Protein AF-M0KP26-F1 (afdb_monomer)

Radius of gyration: 13.58 Å; Cα contacts (8 Å, |Δi|>4): 25; chains: 1; bounding box: 39×32×20 Å

Structure (mmCIF, N/CA/C/O backbone):
data_AF-M0KP26-F1
#
_entry.id   AF-M0KP26-F1
#
loop_
_atom_site.group_PDB
_atom_site.id
_atom_site.type_symbol
_atom_site.label_atom_id
_atom_site.label_alt_id
_atom_site.label_comp_id
_atom_site.label_asym_id
_atom_site.label_entity_id
_atom_site.label_seq_id
_atom_site.pdbx_PDB_ins_code
_atom_site.Cartn_x
_atom_site.Cartn_y
_atom_site.Cartn_z
_atom_site.occupancy
_atom_site.B_iso_or_equiv
_atom_site.auth_seq_id
_atom_site.auth_comp_id
_atom_site.auth_asym_id
_atom_site.auth_atom_id
_atom_site.pdbx_PDB_model_num
ATOM 1 N N . MET A 1 1 ?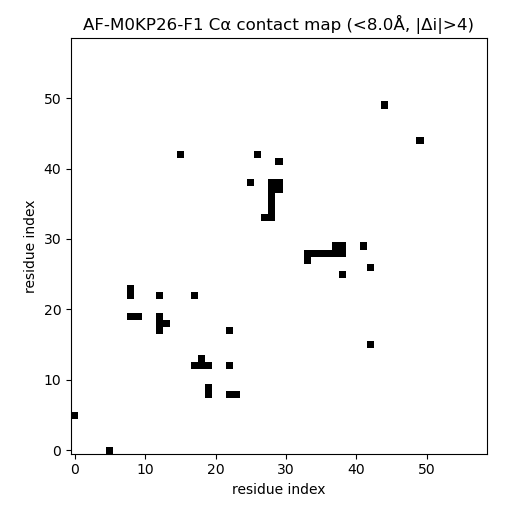 14.785 -5.843 -7.341 1.00 62.81 1 MET A N 1
ATOM 2 C CA . MET A 1 1 ? 13.780 -4.764 -7.392 1.00 62.81 1 MET A CA 1
ATOM 3 C C . MET A 1 1 ? 14.444 -3.602 -8.089 1.00 62.81 1 MET A C 1
ATOM 5 O O . MET A 1 1 ? 15.496 -3.181 -7.617 1.00 62.81 1 MET A O 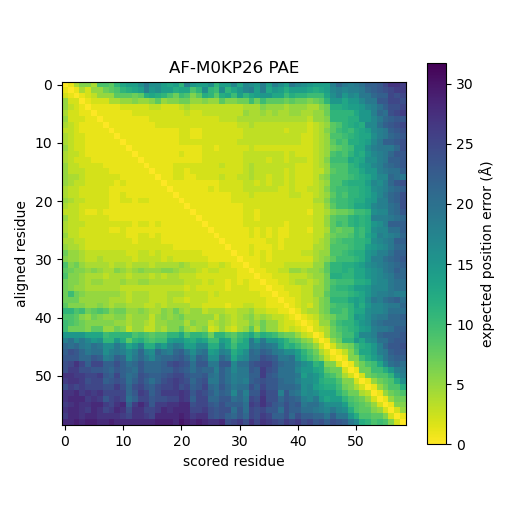1
ATOM 9 N N . GLU A 1 2 ? 13.902 -3.179 -9.227 1.00 77.25 2 GLU A N 1
ATOM 10 C CA . GLU A 1 2 ? 14.485 -2.073 -9.989 1.00 77.25 2 GLU A CA 1
ATOM 11 C C . GLU A 1 2 ? 14.461 -0.771 -9.168 1.00 77.25 2 GLU A C 1
ATOM 13 O O . GLU A 1 2 ? 13.540 -0.578 -8.364 1.00 77.25 2 GLU A O 1
ATOM 18 N N . PRO A 1 3 ? 15.440 0.134 -9.350 1.00 80.81 3 PRO A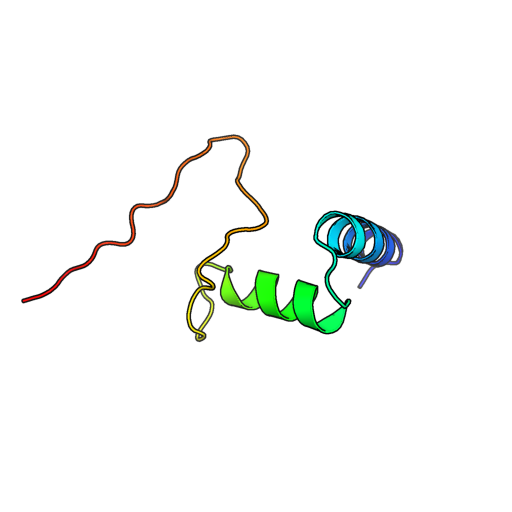 N 1
ATOM 19 C CA . PRO A 1 3 ? 15.488 1.412 -8.640 1.00 80.81 3 PRO A CA 1
ATOM 20 C C . PRO A 1 3 ? 14.221 2.264 -8.797 1.00 80.81 3 PRO A C 1
ATOM 22 O O . PRO A 1 3 ? 13.856 2.974 -7.865 1.00 80.81 3 PRO A O 1
ATOM 25 N N . SER A 1 4 ? 13.534 2.167 -9.940 1.00 85.25 4 SER A N 1
ATOM 26 C CA . SER A 1 4 ? 12.261 2.856 -10.189 1.00 85.25 4 SER A CA 1
ATOM 27 C C . SER A 1 4 ? 11.144 2.348 -9.277 1.00 85.25 4 SER A C 1
ATOM 29 O O . SER A 1 4 ? 10.548 3.130 -8.548 1.00 85.25 4 SER A O 1
ATOM 31 N N . MET A 1 5 ? 10.954 1.030 -9.199 1.00 89.38 5 MET A N 1
ATOM 32 C CA . MET A 1 5 ? 9.937 0.412 -8.339 1.00 89.38 5 MET A CA 1
ATOM 33 C C . MET A 1 5 ? 10.158 0.733 -6.852 1.00 89.38 5 MET A C 1
ATOM 35 O O . MET A 1 5 ? 9.210 0.843 -6.077 1.00 89.38 5 MET A O 1
ATOM 39 N N . LEU A 1 6 ? 11.416 0.901 -6.433 1.00 91.81 6 LEU A N 1
ATOM 40 C CA . LEU A 1 6 ? 11.740 1.346 -5.076 1.00 91.81 6 LEU A CA 1
ATOM 41 C C . LEU A 1 6 ? 11.253 2.771 -4.792 1.00 91.81 6 LEU A C 1
ATOM 43 O O . LEU A 1 6 ? 10.813 3.033 -3.672 1.00 91.81 6 LEU A O 1
ATOM 47 N N . ALA A 1 7 ? 11.350 3.671 -5.773 1.00 93.31 7 ALA A N 1
ATOM 48 C CA . ALA A 1 7 ? 10.852 5.036 -5.657 1.00 93.31 7 ALA A CA 1
ATOM 49 C C . ALA A 1 7 ? 9.318 5.061 -5.594 1.00 93.31 7 ALA A C 1
ATOM 51 O O . ALA A 1 7 ? 8.772 5.730 -4.720 1.00 93.31 7 ALA A O 1
ATOM 52 N N . ASP A 1 8 ? 8.644 4.251 -6.414 1.00 92.69 8 ASP A N 1
ATOM 53 C CA . ASP A 1 8 ? 7.180 4.140 -6.415 1.00 92.69 8 ASP A CA 1
ATOM 54 C C . ASP A 1 8 ? 6.657 3.635 -5.057 1.00 92.69 8 ASP A C 1
ATOM 56 O O . ASP A 1 8 ? 5.762 4.223 -4.454 1.00 92.69 8 ASP A O 1
ATOM 60 N N . ILE A 1 9 ? 7.288 2.593 -4.499 1.00 93.19 9 ILE A N 1
ATOM 61 C CA . ILE A 1 9 ? 6.968 2.075 -3.155 1.00 93.19 9 ILE A CA 1
ATOM 62 C C . ILE A 1 9 ? 7.164 3.150 -2.080 1.00 93.19 9 ILE A C 1
ATOM 64 O O . ILE A 1 9 ? 6.398 3.224 -1.117 1.00 93.19 9 ILE A O 1
ATOM 68 N N . GLU A 1 10 ? 8.221 3.951 -2.204 1.00 95.19 10 GLU A N 1
ATOM 69 C CA . GLU A 1 10 ? 8.558 5.011 -1.258 1.00 95.19 10 GLU A CA 1
ATOM 70 C C . GLU A 1 10 ? 7.576 6.189 -1.324 1.00 95.19 10 GLU A C 1
ATOM 72 O O . GLU A 1 10 ? 7.304 6.823 -0.301 1.00 95.19 10 GLU A O 1
ATOM 77 N N . GLU A 1 11 ? 7.039 6.482 -2.504 1.00 94.38 11 GLU A N 1
ATOM 78 C CA . GLU A 1 11 ? 6.001 7.485 -2.705 1.00 94.38 11 GLU A CA 1
ATOM 79 C C . GLU A 1 11 ? 4.652 7.009 -2.158 1.00 94.38 11 GLU A C 1
ATOM 81 O O . GLU A 1 11 ? 4.058 7.681 -1.309 1.00 94.38 11 GLU A O 1
ATOM 86 N N . GLU A 1 12 ? 4.203 5.820 -2.554 1.00 93.88 12 GLU A N 1
ATOM 87 C CA . GLU A 1 12 ? 2.898 5.294 -2.148 1.00 93.88 12 GLU A CA 1
ATOM 88 C C . GLU A 1 12 ? 2.812 5.041 -0.643 1.00 93.88 12 GLU A C 1
ATOM 90 O O . GLU A 1 12 ? 1.845 5.446 0.007 1.00 93.88 12 GLU A O 1
ATOM 95 N N . ARG A 1 13 ? 3.864 4.489 -0.017 1.00 94.81 13 ARG A N 1
ATOM 96 C CA . ARG A 1 13 ? 3.852 4.307 1.445 1.00 94.81 13 ARG A CA 1
ATOM 97 C C . ARG A 1 13 ? 3.643 5.631 2.188 1.00 94.81 13 ARG A C 1
ATOM 99 O O . ARG A 1 13 ? 3.056 5.633 3.266 1.00 94.81 13 ARG A O 1
ATOM 106 N N . LYS A 1 14 ? 4.141 6.755 1.647 1.00 95.12 14 LYS A N 1
ATOM 107 C CA . LYS A 1 14 ? 3.984 8.084 2.259 1.00 95.12 14 LYS A CA 1
ATOM 108 C C . LYS A 1 14 ? 2.559 8.582 2.088 1.00 95.12 14 LYS A C 1
ATOM 110 O O . LYS A 1 14 ? 2.013 9.110 3.052 1.00 95.12 14 LYS A O 1
ATOM 115 N N . ARG A 1 15 ? 1.954 8.374 0.912 1.00 93.12 15 ARG A N 1
ATOM 116 C CA . ARG A 1 15 ? 0.541 8.698 0.648 1.00 93.12 15 ARG A CA 1
ATOM 117 C C . ARG A 1 15 ? -0.391 7.989 1.631 1.00 93.12 15 ARG A C 1
ATOM 119 O O . ARG A 1 15 ? -1.338 8.597 2.115 1.00 93.12 15 ARG A O 1
ATOM 126 N N . HIS A 1 16 ? -0.064 6.750 1.992 1.00 90.94 16 HIS A N 1
ATOM 127 C CA . HIS A 1 16 ? -0.841 5.949 2.939 1.00 90.94 16 HIS A CA 1
ATOM 128 C C . HIS A 1 16 ? -0.371 6.046 4.400 1.00 90.94 16 HIS A C 1
ATOM 130 O O . HIS A 1 16 ? -0.932 5.380 5.265 1.00 90.94 16 HIS A O 1
ATOM 136 N N . GLY A 1 17 ? 0.649 6.860 4.702 1.00 94.75 17 GLY A N 1
ATOM 137 C CA . GLY A 1 17 ? 1.161 7.032 6.068 1.00 94.7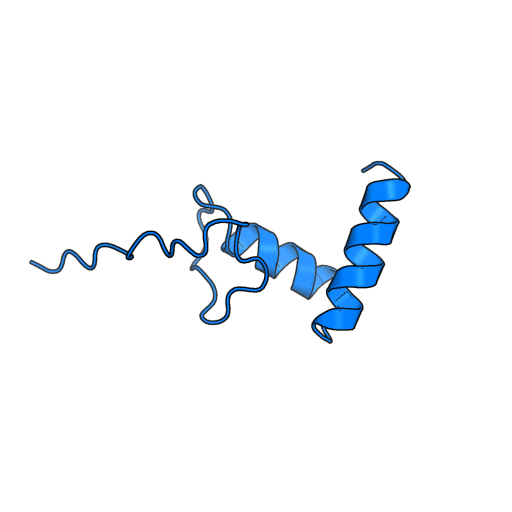5 17 GLY A CA 1
ATOM 138 C C . GLY A 1 17 ? 1.789 5.774 6.682 1.00 94.75 17 GLY A C 1
ATOM 139 O O . GLY A 1 17 ? 1.919 5.690 7.900 1.00 94.75 17 GLY A O 1
ATOM 140 N N . MET A 1 18 ? 2.189 4.805 5.858 1.00 95.12 18 MET A N 1
ATOM 141 C CA . MET A 1 18 ? 2.703 3.511 6.297 1.00 95.12 18 MET A CA 1
ATOM 142 C C . MET A 1 18 ? 4.231 3.473 6.330 1.00 95.12 18 MET A C 1
ATOM 144 O O . MET A 1 18 ? 4.949 4.122 5.549 1.00 95.12 18 MET A O 1
ATOM 148 N N . SER A 1 19 ? 4.758 2.619 7.207 1.00 96.69 19 SER A N 1
ATOM 149 C CA . SER A 1 19 ? 6.151 2.197 7.078 1.00 96.69 19 SER A CA 1
ATOM 150 C C . SER A 1 19 ? 6.335 1.377 5.798 1.00 96.69 19 SER A C 1
ATOM 152 O O . SER A 1 19 ? 5.407 0.746 5.293 1.00 96.69 19 SER A O 1
ATOM 154 N N . ARG A 1 20 ? 7.557 1.328 5.263 1.00 95.19 20 ARG A N 1
ATOM 155 C CA . ARG A 1 20 ? 7.825 0.570 4.033 1.00 95.19 20 ARG A CA 1
ATOM 156 C C . ARG A 1 20 ? 7.463 -0.916 4.160 1.00 95.19 20 ARG A C 1
ATOM 158 O O . ARG A 1 20 ? 6.876 -1.487 3.249 1.00 95.19 20 ARG A O 1
ATOM 165 N N . ALA A 1 21 ? 7.813 -1.541 5.284 1.00 95.94 21 ALA A N 1
ATOM 166 C CA . ALA A 1 21 ? 7.526 -2.955 5.524 1.00 95.94 21 ALA A CA 1
ATOM 167 C C . ALA A 1 21 ? 6.030 -3.223 5.746 1.00 95.94 21 ALA A C 1
ATOM 169 O O . ALA A 1 21 ? 5.530 -4.289 5.404 1.00 95.94 21 ALA A O 1
ATOM 170 N N . GLU A 1 22 ? 5.313 -2.277 6.342 1.00 95.75 22 GLU A N 1
ATOM 171 C CA . GLU A 1 22 ? 3.860 -2.337 6.477 1.00 95.75 22 GLU A CA 1
ATOM 172 C C . GLU A 1 22 ? 3.172 -2.237 5.120 1.00 95.75 22 GLU A C 1
ATOM 174 O O . GLU A 1 22 ? 2.395 -3.127 4.799 1.00 95.75 22 GLU A O 1
ATOM 179 N N . TYR A 1 23 ? 3.544 -1.256 4.296 1.00 94.88 23 TYR A N 1
ATOM 180 C CA . TYR A 1 23 ? 2.995 -1.091 2.952 1.00 94.88 23 TYR A CA 1
ATOM 181 C C . TYR A 1 23 ? 3.225 -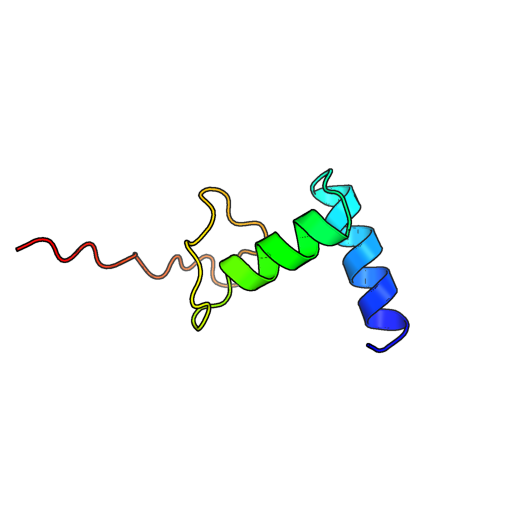2.336 2.082 1.00 94.88 23 TYR A C 1
ATOM 183 O O . TYR A 1 23 ? 2.290 -2.874 1.503 1.00 94.88 23 TYR A O 1
ATOM 191 N N . ILE A 1 24 ? 4.446 -2.883 2.071 1.00 93.62 24 ILE A N 1
ATOM 192 C CA . ILE A 1 24 ? 4.750 -4.113 1.320 1.00 93.62 24 ILE A CA 1
ATOM 193 C C . ILE A 1 24 ? 3.924 -5.302 1.829 1.00 93.62 24 ILE A C 1
ATOM 195 O O . ILE A 1 24 ? 3.357 -6.040 1.028 1.00 93.62 24 ILE A O 1
ATOM 199 N N . ARG A 1 25 ? 3.834 -5.500 3.153 1.00 94.50 25 ARG A N 1
ATOM 200 C CA . ARG A 1 25 ? 3.005 -6.576 3.722 1.00 94.50 25 ARG A CA 1
ATOM 201 C C . ARG A 1 25 ? 1.536 -6.390 3.376 1.00 94.50 25 ARG A C 1
ATOM 203 O O . ARG A 1 25 ? 0.863 -7.377 3.116 1.00 94.50 25 ARG A O 1
ATOM 210 N N . HIS A 1 26 ? 1.057 -5.153 3.368 1.00 94.44 26 HIS A N 1
ATOM 211 C CA . HIS A 1 26 ? -0.307 -4.834 2.997 1.00 94.44 26 HIS A CA 1
ATOM 212 C C . HIS A 1 26 ? -0.592 -5.259 1.551 1.00 94.44 26 HIS A C 1
ATOM 214 O O . HIS A 1 26 ? -1.502 -6.051 1.332 1.00 94.44 26 HIS A O 1
ATOM 220 N N . LEU A 1 27 ? 0.248 -4.847 0.595 1.00 92.38 27 LEU A N 1
ATOM 221 C CA . LEU A 1 27 ? 0.116 -5.248 -0.811 1.00 92.38 27 LEU A CA 1
ATOM 222 C C . LEU A 1 27 ? 0.151 -6.773 -0.992 1.00 92.38 27 LEU A C 1
ATOM 224 O O . LEU A 1 27 ? -0.655 -7.324 -1.733 1.00 92.38 27 LEU A O 1
ATOM 228 N N . ILE A 1 28 ? 1.044 -7.470 -0.278 1.00 92.88 28 ILE A N 1
ATOM 229 C CA . ILE A 1 28 ? 1.116 -8.940 -0.319 1.00 92.88 28 ILE A CA 1
ATOM 230 C C . ILE A 1 28 ? -0.187 -9.570 0.172 1.00 92.88 28 ILE A C 1
ATOM 232 O O . ILE A 1 28 ? -0.622 -10.559 -0.402 1.00 92.88 28 ILE A O 1
ATOM 236 N N . ARG A 1 29 ? -0.811 -9.035 1.227 1.00 93.25 29 ARG A N 1
ATOM 237 C CA . ARG A 1 29 ? -2.076 -9.562 1.770 1.00 93.25 29 ARG A CA 1
ATOM 238 C C . ARG A 1 29 ? -3.282 -9.260 0.876 1.00 93.25 29 ARG A C 1
ATOM 240 O O . ARG A 1 29 ? -4.264 -9.980 0.947 1.00 93.25 29 ARG A O 1
ATOM 247 N N . GLN A 1 30 ? -3.209 -8.215 0.054 1.00 90.31 30 GLN A N 1
ATOM 248 C CA . GLN A 1 30 ? -4.244 -7.885 -0.928 1.00 90.31 30 GLN A CA 1
ATOM 249 C C . GLN A 1 30 ? -4.126 -8.666 -2.244 1.00 90.31 30 GLN A C 1
ATOM 251 O O . GLN A 1 30 ? -5.062 -8.653 -3.040 1.00 90.31 30 GLN A O 1
ATOM 256 N N . ALA A 1 31 ? -2.989 -9.311 -2.516 1.00 89.88 31 ALA A N 1
ATOM 257 C CA . ALA A 1 31 ? -2.837 -10.115 -3.723 1.00 89.88 31 ALA A CA 1
ATOM 258 C C . ALA A 1 31 ? -3.878 -11.250 -3.744 1.00 89.88 31 ALA A C 1
ATOM 260 O O . ALA A 1 31 ? -4.090 -11.918 -2.735 1.00 89.88 31 ALA A O 1
ATOM 261 N N . HIS A 1 32 ? -4.515 -11.486 -4.894 1.00 86.88 32 HIS A N 1
ATOM 262 C CA . HIS A 1 32 ? -5.581 -12.489 -5.034 1.00 86.88 32 HIS A CA 1
ATOM 263 C C . HIS A 1 32 ? -5.131 -13.907 -4.628 1.00 86.88 32 HIS A C 1
ATOM 265 O O . HIS A 1 32 ? -5.916 -14.707 -4.128 1.00 86.88 32 HIS A O 1
ATOM 271 N N . ASP A 1 33 ? -3.865 -14.242 -4.858 1.00 90.06 33 ASP A N 1
ATOM 272 C CA . ASP A 1 33 ? -3.249 -15.527 -4.526 1.00 90.06 33 ASP A CA 1
ATOM 273 C C . ASP A 1 33 ? -2.527 -15.520 -3.169 1.00 90.06 33 ASP A C 1
ATOM 275 O O . ASP A 1 33 ? -1.772 -16.444 -2.851 1.00 90.06 33 ASP A O 1
ATOM 279 N N . SER A 1 34 ? -2.752 -14.487 -2.354 1.00 91.88 34 SER A N 1
ATOM 280 C CA . SER A 1 34 ? -2.147 -14.394 -1.036 1.00 91.88 34 SER A CA 1
ATOM 281 C C . SER A 1 34 ? -2.662 -15.502 -0.117 1.00 91.88 34 SER A C 1
ATOM 283 O O . SER A 1 34 ? -3.872 -15.675 0.027 1.00 91.88 34 SER A O 1
ATOM 285 N N . PRO A 1 35 ? -1.775 -16.228 0.584 1.00 92.94 35 PRO A N 1
ATOM 286 C CA . PRO A 1 35 ? -2.183 -17.200 1.594 1.00 92.94 35 PRO A CA 1
ATOM 287 C C . PRO A 1 35 ? -2.558 -16.543 2.937 1.00 92.94 35 PRO A C 1
ATOM 289 O O . PRO A 1 35 ? -2.780 -17.251 3.918 1.00 92.94 35 PRO A O 1
ATOM 292 N N . PHE A 1 36 ? -2.544 -15.210 3.024 1.00 94.44 36 PHE A N 1
ATOM 293 C CA . PHE A 1 36 ? -2.777 -14.448 4.251 1.00 94.44 36 PHE A CA 1
ATOM 294 C C . PHE A 1 36 ? -4.143 -13.761 4.232 1.00 94.44 36 PHE A C 1
ATOM 296 O O . PHE A 1 36 ? -4.669 -13.454 3.168 1.00 94.44 36 PHE A O 1
ATOM 303 N N . ASP A 1 37 ? -4.674 -13.437 5.415 1.00 91.88 37 ASP A N 1
ATOM 304 C CA . ASP A 1 37 ? -5.941 -12.709 5.519 1.00 91.88 37 ASP A CA 1
ATOM 305 C C . ASP A 1 37 ? -5.858 -11.345 4.828 1.00 91.88 37 ASP A C 1
ATOM 307 O O . ASP A 1 37 ? -4.950 -10.550 5.122 1.00 91.88 37 ASP A O 1
ATOM 311 N N . VAL A 1 38 ? -6.846 -11.064 3.981 1.00 91.00 38 VAL A N 1
ATOM 312 C CA . VAL A 1 38 ? -7.004 -9.790 3.276 1.00 91.00 3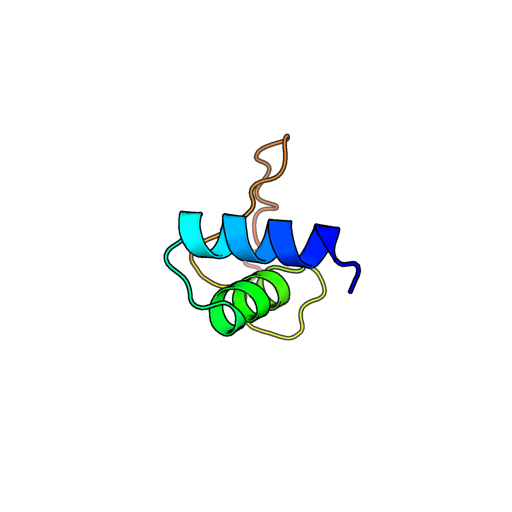8 VAL A CA 1
ATOM 313 C C . VAL A 1 38 ? -7.249 -8.669 4.299 1.00 91.00 38 VAL A C 1
ATOM 315 O O . VAL A 1 38 ? -8.054 -8.843 5.219 1.00 91.00 38 VAL A O 1
ATOM 318 N N . PRO A 1 39 ? -6.532 -7.534 4.216 1.00 88.50 39 PRO A N 1
ATOM 319 C CA . PRO A 1 39 ? -6.729 -6.415 5.128 1.00 88.50 39 PRO A CA 1
ATOM 320 C C . PRO A 1 39 ? -8.074 -5.721 4.870 1.00 88.50 39 PRO A C 1
ATOM 322 O O . PRO A 1 39 ? -8.549 -5.676 3.743 1.00 88.50 39 PRO A O 1
ATOM 325 N N . GLU A 1 40 ? -8.665 -5.137 5.917 1.00 85.94 40 GLU A N 1
ATOM 326 C CA . GLU A 1 40 ? -9.978 -4.470 5.832 1.00 85.94 40 GLU A CA 1
ATOM 327 C C . GLU A 1 40 ? -9.980 -3.243 4.909 1.00 85.94 40 GLU A C 1
ATOM 329 O O . GLU A 1 40 ? -10.980 -2.939 4.264 1.00 85.94 40 GLU A O 1
ATOM 334 N N . THR A 1 41 ? -8.859 -2.525 4.864 1.00 84.25 41 THR A N 1
ATOM 335 C CA . THR A 1 41 ? -8.681 -1.354 4.006 1.00 84.25 41 THR A CA 1
ATOM 336 C C . THR A 1 41 ? -7.978 -1.785 2.737 1.00 84.25 41 THR A C 1
ATOM 338 O O . THR A 1 41 ? -6.888 -2.335 2.831 1.00 84.25 41 THR A O 1
ATOM 341 N N . GLU A 1 42 ? -8.535 -1.473 1.571 1.00 84.31 42 GLU A N 1
ATOM 342 C CA . GLU A 1 42 ? -7.824 -1.658 0.310 1.00 84.31 42 GLU A CA 1
ATOM 343 C C . GLU A 1 42 ? -7.059 -0.393 -0.094 1.00 84.31 42 GLU A C 1
ATOM 345 O O . GLU A 1 42 ? -7.629 0.699 -0.101 1.00 84.31 42 GLU A O 1
ATOM 350 N N . LEU A 1 43 ? -5.769 -0.517 -0.435 1.00 81.50 43 LEU A N 1
ATOM 351 C CA . LEU A 1 43 ? -4.948 0.642 -0.831 1.00 81.50 43 LEU A CA 1
ATOM 352 C C . LEU A 1 43 ? -4.957 0.900 -2.338 1.00 81.50 43 LEU A C 1
ATOM 354 O O . LEU A 1 43 ? -4.896 2.053 -2.758 1.00 81.50 43 LEU A O 1
ATOM 358 N N . CYS A 1 44 ? -5.051 -0.155 -3.147 1.00 64.38 44 CYS A N 1
ATOM 359 C CA . CYS A 1 44 ? -5.036 -0.056 -4.602 1.00 64.38 44 CYS A CA 1
ATOM 360 C C . CYS A 1 44 ? -6.372 -0.529 -5.175 1.00 64.38 44 CYS A C 1
ATOM 362 O O . CYS A 1 44 ? -6.638 -1.725 -5.229 1.00 64.38 44 CYS A O 1
ATOM 364 N N . THR A 1 45 ? -7.204 0.413 -5.615 1.00 57.72 45 THR A N 1
ATOM 365 C CA . THR A 1 45 ? -8.369 0.115 -6.457 1.00 57.72 45 THR A CA 1
ATOM 366 C C . THR A 1 45 ? -7.926 0.166 -7.917 1.00 57.72 45 THR A C 1
ATOM 368 O O . THR A 1 45 ? -7.233 1.104 -8.313 1.00 57.72 45 THR A O 1
ATOM 371 N N . ASP A 1 46 ? -8.299 -0.827 -8.721 1.00 56.69 46 ASP A N 1
ATOM 372 C CA . ASP A 1 46 ? -8.020 -0.794 -10.156 1.00 56.69 46 ASP A CA 1
ATOM 373 C C . ASP A 1 46 ? -8.815 0.316 -10.879 1.00 56.69 46 ASP A C 1
ATOM 375 O O . ASP A 1 46 ? -9.739 0.930 -10.330 1.00 56.69 46 ASP A O 1
ATOM 379 N N . GLU A 1 47 ? -8.473 0.574 -12.146 1.00 49.81 47 GLU A N 1
ATOM 380 C CA . GLU A 1 47 ? -9.156 1.564 -12.997 1.00 49.81 47 GLU A CA 1
ATOM 381 C C . GLU A 1 47 ? -10.652 1.252 -13.221 1.00 49.81 47 GLU A C 1
ATOM 383 O O . GLU A 1 47 ? -11.397 2.108 -13.702 1.00 49.81 47 GLU A O 1
ATOM 388 N N . ASN A 1 48 ? -11.120 0.055 -12.849 1.00 50.12 48 ASN A N 1
ATOM 389 C CA . ASN A 1 48 ? -12.489 -0.405 -13.058 1.00 50.12 48 ASN A CA 1
ATOM 390 C C . ASN A 1 48 ? -13.364 -0.365 -11.795 1.00 50.12 48 ASN A C 1
ATOM 392 O O . ASN A 1 48 ? -14.560 -0.647 -11.907 1.00 50.12 48 ASN A O 1
ATOM 396 N N . ARG A 1 49 ? -12.826 0.008 -10.621 1.00 48.44 49 ARG A N 1
ATOM 397 C CA . ARG A 1 49 ? -13.548 0.059 -9.328 1.00 48.44 49 ARG A CA 1
ATOM 398 C C . ARG A 1 49 ? -14.367 -1.203 -9.029 1.00 48.44 49 ARG A C 1
ATOM 400 O O . ARG A 1 49 ? -15.418 -1.112 -8.391 1.00 48.44 49 ARG A O 1
ATOM 407 N N . ARG A 1 50 ? -13.950 -2.370 -9.524 1.00 44.91 50 ARG A N 1
ATOM 408 C CA . ARG A 1 50 ? -14.673 -3.612 -9.250 1.00 44.91 50 ARG A CA 1
ATOM 409 C C . ARG A 1 50 ? -14.039 -4.291 -8.054 1.00 44.91 50 ARG A C 1
ATOM 411 O O . ARG A 1 50 ? -13.010 -4.938 -8.173 1.00 44.91 50 ARG A O 1
ATOM 418 N N . THR A 1 51 ? -14.707 -4.169 -6.917 1.00 51.91 51 THR A N 1
ATOM 419 C CA . THR A 1 51 ? -14.627 -5.168 -5.861 1.00 51.91 51 THR A CA 1
ATOM 420 C C . THR A 1 51 ? -15.109 -6.476 -6.475 1.00 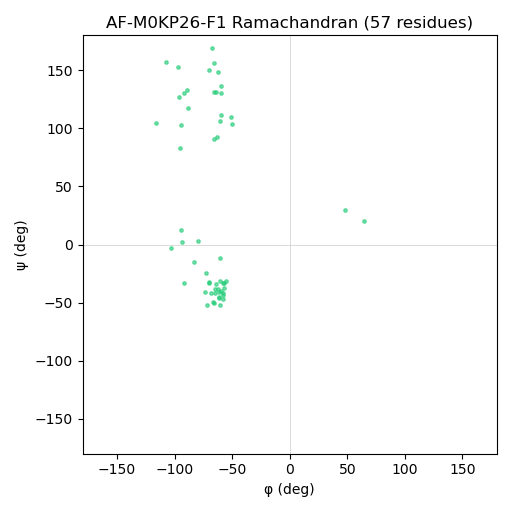51.91 51 THR A C 1
ATOM 422 O O . THR A 1 51 ? -16.284 -6.598 -6.832 1.00 51.91 51 THR A O 1
ATOM 425 N N . GLU A 1 52 ? -14.222 -7.452 -6.658 1.00 49.47 52 GLU A N 1
ATOM 426 C CA . GLU A 1 52 ? -14.710 -8.823 -6.722 1.00 49.47 52 GLU A CA 1
ATOM 427 C C . GLU A 1 52 ? -15.384 -9.068 -5.373 1.00 49.47 52 GLU A C 1
ATOM 429 O O . GLU A 1 52 ? -14.725 -9.100 -4.337 1.00 49.47 52 GLU A O 1
ATOM 434 N N . GLU A 1 53 ? -16.720 -9.095 -5.367 1.00 44.88 53 GLU A N 1
ATOM 435 C CA . GLU A 1 53 ? -17.495 -9.416 -4.177 1.00 44.88 53 GLU A CA 1
ATOM 436 C C . GLU A 1 53 ? -16.948 -10.725 -3.611 1.00 44.88 53 GLU A C 1
ATOM 438 O O . GLU A 1 53 ? -17.120 -11.792 -4.210 1.00 44.88 53 GLU A O 1
ATOM 443 N N . SER A 1 54 ? -16.284 -10.634 -2.457 1.00 49.19 54 SER A N 1
ATOM 444 C CA . SER A 1 54 ? -15.925 -11.781 -1.639 1.00 49.19 54 SER A CA 1
ATOM 445 C C . SER A 1 54 ? -17.181 -12.616 -1.459 1.00 49.19 54 SER A C 1
ATOM 447 O O . SER A 1 54 ? -18.089 -12.249 -0.707 1.00 49.19 54 SER A O 1
ATOM 449 N N . LYS A 1 55 ? -17.263 -13.734 -2.188 1.00 48.12 55 LYS A N 1
ATOM 450 C CA . LYS A 1 55 ? -18.339 -14.705 -2.029 1.00 48.12 55 LYS A CA 1
ATOM 451 C C . LYS A 1 55 ? -18.228 -15.266 -0.622 1.00 48.12 55 LYS A C 1
ATOM 453 O O . LYS A 1 55 ? -17.522 -16.238 -0.373 1.00 48.12 55 LYS A O 1
ATOM 458 N N . THR A 1 56 ? -18.957 -14.645 0.294 1.00 51.97 56 THR A N 1
ATOM 459 C CA . THR A 1 56 ? -19.319 -15.240 1.571 1.00 51.97 56 THR A CA 1
ATOM 460 C C . THR A 1 56 ? -20.232 -16.417 1.247 1.00 51.97 56 THR A C 1
ATOM 462 O O . THR A 1 56 ? -21.437 -16.262 1.071 1.00 51.97 56 THR A O 1
ATOM 465 N N . GLY A 1 57 ? -19.641 -17.595 1.078 1.00 39.09 57 GLY A N 1
ATOM 466 C CA . GLY A 1 57 ? -20.352 -18.863 1.032 1.00 39.09 57 GLY A CA 1
ATOM 467 C C . GLY A 1 57 ? -20.336 -19.487 2.418 1.00 39.09 57 GLY A C 1
ATOM 468 O O . GLY A 1 57 ? -19.473 -20.307 2.705 1.00 39.09 57 GLY A O 1
ATOM 469 N N . ALA A 1 58 ? -21.265 -19.069 3.277 1.00 44.66 58 ALA A N 1
ATOM 470 C CA . ALA A 1 58 ? -21.647 -19.825 4.461 1.00 44.66 58 ALA A CA 1
ATOM 471 C C . ALA A 1 58 ? -22.774 -20.797 4.077 1.00 44.66 58 ALA A C 1
ATOM 473 O O . ALA A 1 58 ? -23.837 -20.335 3.663 1.00 44.66 58 ALA A O 1
ATOM 474 N N . ALA A 1 59 ? -22.524 -22.104 4.202 1.00 43.25 59 ALA A N 1
ATOM 475 C CA . ALA A 1 59 ? -23.468 -23.170 4.578 1.00 43.25 59 ALA A CA 1
ATOM 476 C C . ALA A 1 59 ? -22.742 -24.523 4.573 1.00 43.25 59 ALA A C 1
ATOM 478 O O . ALA A 1 59 ? -22.157 -24.868 3.522 1.00 43.25 59 ALA A O 1
#

pLDDT: mean 79.52, std 19.21, range [39.09, 96.69]

Organism: NCBI:txid1227452

Sequence (59 aa):
MEPSMLADIEEERKRHGMSRAEYIRHLIRQAHDSPFDVPETELCTDENRRTEESKTGAA

Nearest PDB structures (foldseek):
  5x3t-assembly1_C  TM=6.46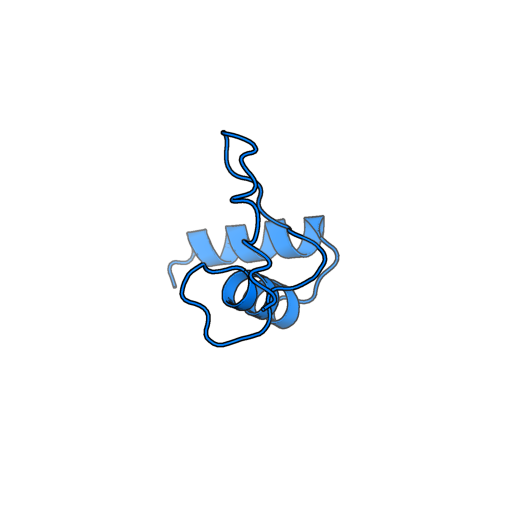9E-01  e=1.491E+00  Mycobacterium tuberculosis H37Rv

Mean predicted aligned error: 9.3 Å

Secondary structure (DSSP, 8-state):
--HHHHHHHHHHHHHTT--HHHHHHHHHHHSTT-SSPPPSS-S---TT-----------

Solvent-accessible surface area (backbone atoms only — not comparable to full-atom values): 3952 Å² total; per-residue (Å²): 131,58,76,66,60,53,50,52,52,57,50,50,18,58,78,71,73,41,54,67,69,54,39,53,51,49,55,52,22,62,38,91,84,38,96,49,80,63,62,94,72,81,89,79,76,63,99,75,72,69,75,78,75,77,80,82,79,85,131

InterPro domains:
  IPR013321 Arc-type ribb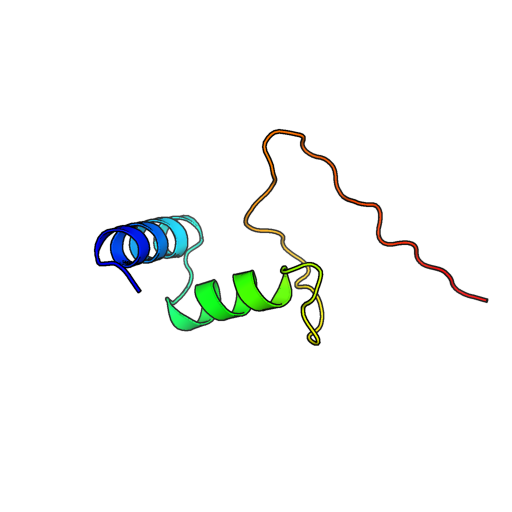on-helix-helix [G3DSA:1.10.1220.10] (1-57)

Foldseek 3Di:
DDPVVVVVLVVLCVVVVHDSVRSVVQVLLCPPPRPHHHDPDDSDQDPVNDDPPPPPDDD